Protein AF-A0A2E6H7B9-F1 (afdb_monomer)

Structure (mmCIF, N/CA/C/O backbone):
data_AF-A0A2E6H7B9-F1
#
_entry.id   AF-A0A2E6H7B9-F1
#
loop_
_atom_site.group_PDB
_atom_site.id
_atom_site.type_symbol
_atom_site.label_atom_id
_atom_site.label_alt_id
_atom_site.label_comp_id
_atom_site.label_asym_id
_atom_site.label_entity_id
_atom_site.label_seq_id
_atom_site.pdbx_PDB_ins_code
_atom_site.Cartn_x
_atom_site.Cartn_y
_atom_site.Cartn_z
_atom_site.occupancy
_atom_site.B_iso_or_equiv
_atom_site.auth_seq_id
_atom_site.auth_comp_id
_atom_site.auth_asym_id
_atom_site.auth_atom_id
_atom_site.pdbx_PDB_model_num
ATOM 1 N N . MET A 1 1 ? -44.214 24.358 26.509 1.00 55.16 1 MET A N 1
ATOM 2 C CA . MET A 1 1 ? -42.950 24.207 27.271 1.00 55.16 1 MET A CA 1
ATOM 3 C C . MET A 1 1 ? -42.345 22.806 27.119 1.00 55.16 1 MET A C 1
ATOM 5 O O . MET A 1 1 ? -41.174 22.723 26.785 1.00 55.16 1 MET A O 1
ATOM 9 N N . PHE A 1 2 ? -43.1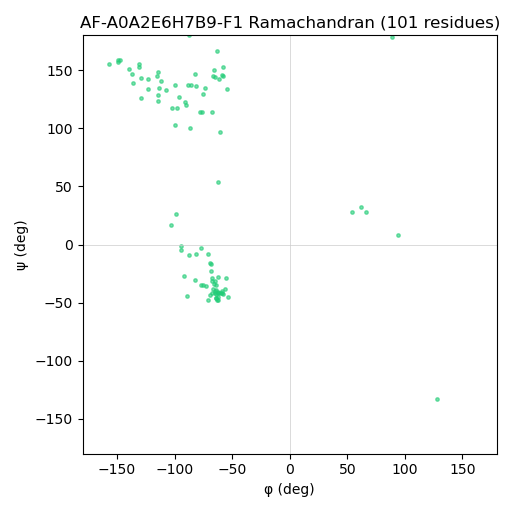33 21.724 27.227 1.00 54.97 2 PHE A N 1
ATOM 10 C CA . PHE A 1 2 ? -42.672 20.329 27.054 1.00 54.97 2 PHE A CA 1
ATOM 11 C C . PHE A 1 2 ? -41.926 20.020 25.735 1.00 54.97 2 PHE A C 1
ATOM 13 O O . PHE A 1 2 ? -40.852 19.432 25.792 1.00 54.97 2 PHE A O 1
ATOM 20 N N . LEU A 1 3 ? -42.413 20.481 24.569 1.00 60.50 3 LEU A N 1
ATOM 21 C CA . LEU A 1 3 ? -41.755 20.223 23.269 1.00 60.50 3 LEU A CA 1
ATOM 22 C C . LEU A 1 3 ? -40.335 20.819 23.139 1.00 60.50 3 LEU A C 1
ATOM 24 O O . LEU A 1 3 ? -39.508 20.313 22.380 1.00 60.50 3 LEU A O 1
ATOM 28 N N . LYS A 1 4 ? -40.045 21.910 23.861 1.00 63.41 4 LYS A N 1
ATOM 29 C CA . LYS A 1 4 ? -38.760 22.624 23.776 1.00 63.41 4 LYS A CA 1
ATOM 30 C C . LYS A 1 4 ? -37.662 21.874 24.539 1.00 63.41 4 LYS A C 1
ATOM 32 O O . LYS A 1 4 ? -36.528 21.809 24.078 1.00 63.41 4 LYS A O 1
ATOM 37 N N . ASN A 1 5 ? -38.026 21.235 25.652 1.00 67.12 5 ASN A N 1
ATOM 38 C CA . ASN A 1 5 ? -37.112 20.433 26.466 1.00 67.12 5 ASN A CA 1
ATOM 39 C C . ASN A 1 5 ? -36.749 19.109 25.776 1.00 67.12 5 ASN A C 1
ATOM 41 O O . ASN A 1 5 ? -35.597 18.688 25.839 1.00 67.12 5 ASN A O 1
ATOM 45 N N . THR A 1 6 ? -37.688 18.495 25.048 1.00 75.00 6 THR A N 1
ATOM 46 C CA . THR A 1 6 ? -37.404 17.318 24.208 1.00 75.00 6 THR A CA 1
ATOM 47 C C . THR A 1 6 ? -36.486 17.648 23.031 1.00 75.00 6 THR A C 1
ATOM 49 O O . THR A 1 6 ? -35.585 16.870 22.730 1.00 75.00 6 THR A O 1
ATOM 52 N N . ALA A 1 7 ? -36.647 18.819 22.402 1.00 83.38 7 ALA A N 1
ATOM 53 C CA . ALA A 1 7 ? -35.775 19.257 21.308 1.00 83.38 7 ALA A CA 1
ATOM 54 C C . ALA A 1 7 ? -34.337 19.540 21.782 1.00 83.38 7 ALA A C 1
ATOM 56 O O . ALA A 1 7 ? -33.380 19.120 21.136 1.00 83.38 7 ALA A O 1
ATOM 57 N N . ILE A 1 8 ? -34.174 20.190 22.941 1.00 87.19 8 ILE A N 1
ATOM 58 C CA . ILE A 1 8 ? -32.854 20.436 23.546 1.00 87.19 8 ILE A CA 1
ATOM 59 C C . ILE A 1 8 ? -32.176 19.114 23.929 1.00 87.19 8 ILE A C 1
ATOM 61 O O . ILE A 1 8 ? -30.993 18.932 23.645 1.00 87.19 8 ILE A O 1
ATOM 65 N N . GLY A 1 9 ? -32.926 18.170 24.510 1.00 88.94 9 GLY A N 1
ATOM 66 C CA . GLY A 1 9 ? -32.418 16.831 24.816 1.00 88.94 9 GLY A CA 1
ATOM 67 C C . GLY A 1 9 ? -31.936 16.085 23.570 1.00 88.94 9 GLY A C 1
ATOM 68 O O . GLY A 1 9 ? -30.861 15.488 23.588 1.00 88.94 9 GLY A O 1
ATOM 69 N N . PHE A 1 10 ? -32.674 16.184 22.461 1.00 89.69 10 PHE A N 1
ATOM 70 C CA . PHE A 1 10 ? -32.281 15.580 21.188 1.00 89.69 10 PHE A CA 1
ATOM 71 C C . PHE A 1 10 ? -31.002 16.209 20.613 1.00 89.69 10 PHE A C 1
ATOM 73 O O . PHE A 1 10 ? -30.116 15.489 20.156 1.00 89.69 10 PHE A O 1
ATOM 80 N N . ILE A 1 11 ? -30.861 17.537 20.677 1.00 90.00 11 ILE A N 1
ATOM 81 C CA . ILE A 1 11 ? -29.651 18.239 20.215 1.00 90.00 11 ILE A CA 1
ATOM 82 C C . ILE A 1 11 ? -28.435 17.843 21.061 1.00 90.00 11 ILE A C 1
ATOM 84 O O . ILE A 1 11 ? -27.391 17.509 20.503 1.00 90.00 11 ILE A O 1
ATOM 88 N N . LEU A 1 12 ? -28.572 17.823 22.390 1.00 91.38 12 LEU A N 1
ATOM 89 C CA . LEU A 1 12 ? -27.499 17.406 23.298 1.00 91.38 12 LEU A CA 1
ATOM 90 C C . LEU A 1 12 ? -27.078 15.954 23.056 1.00 91.38 12 LEU A C 1
ATOM 92 O O . LEU A 1 12 ? -25.884 15.671 23.021 1.00 91.38 12 LEU A O 1
ATOM 96 N N . PHE A 1 13 ? -28.034 15.050 22.833 1.00 90.81 13 PHE A N 1
ATOM 97 C CA . PHE A 1 13 ? -27.751 13.651 22.517 1.00 90.81 13 PHE A CA 1
ATOM 98 C C . PHE A 1 13 ? -26.964 13.498 21.207 1.00 90.81 13 PHE A C 1
ATOM 100 O O . PHE A 1 13 ? -25.941 12.817 21.179 1.00 90.81 13 PHE A O 1
ATOM 107 N N . ASN A 1 14 ? -27.386 14.178 20.136 1.00 88.44 14 ASN A N 1
ATOM 108 C CA . ASN A 1 14 ? -26.669 14.146 18.858 1.00 88.44 14 ASN A CA 1
ATOM 109 C C . ASN A 1 14 ? -25.266 14.766 18.971 1.00 88.44 14 ASN A C 1
ATOM 111 O O . ASN A 1 14 ? -24.310 14.220 18.423 1.00 88.44 14 ASN A O 1
ATOM 115 N N . PHE A 1 15 ? -25.118 15.861 19.724 1.00 89.44 15 PHE A N 1
ATOM 116 C CA . PHE A 1 15 ? -23.813 16.469 19.989 1.00 89.44 15 PHE A CA 1
ATOM 117 C C . PHE A 1 15 ? -22.884 15.512 20.749 1.00 89.44 15 PHE A C 1
ATOM 119 O O . PHE A 1 15 ? -21.714 15.376 20.394 1.00 89.44 15 PHE A O 1
ATOM 126 N N . LEU A 1 16 ? -23.413 14.788 21.741 1.00 88.06 16 LEU A N 1
ATOM 127 C CA . LEU A 1 16 ? -22.651 13.790 22.489 1.00 88.06 16 LEU A CA 1
ATOM 128 C C . LEU A 1 16 ? -22.166 12.646 21.586 1.00 88.06 16 LEU A C 1
ATOM 130 O O . LEU A 1 16 ? -21.022 12.218 21.711 1.00 88.06 16 LEU A O 1
ATOM 134 N N . MET A 1 17 ? -23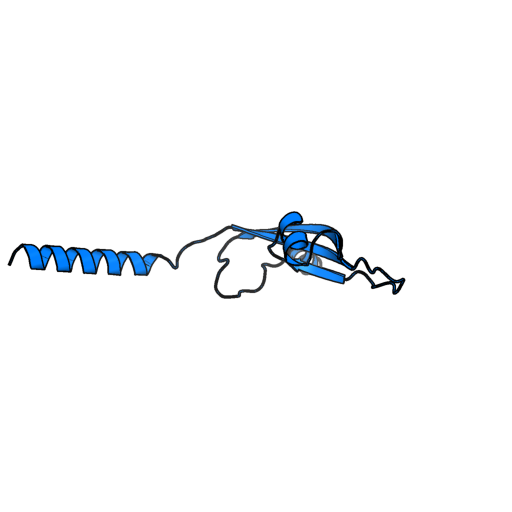.001 12.181 20.650 1.00 84.94 17 MET A N 1
ATOM 135 C CA . MET A 1 17 ? -22.650 11.099 19.719 1.00 84.94 17 MET A CA 1
ATOM 136 C C . MET A 1 17 ? -21.497 11.478 18.775 1.00 84.94 17 MET A C 1
ATOM 138 O O . MET A 1 17 ? -20.649 10.636 18.476 1.00 84.94 17 MET A O 1
ATOM 142 N N . ILE A 1 18 ? -21.401 12.745 18.358 1.00 85.81 18 ILE A N 1
ATOM 143 C CA . ILE A 1 18 ? -20.318 13.229 17.480 1.00 85.81 18 ILE A CA 1
ATOM 144 C C . ILE A 1 18 ? -18.944 13.139 18.166 1.00 85.81 18 ILE A C 1
ATOM 146 O O . ILE A 1 18 ? -17.938 12.863 17.508 1.00 85.81 18 ILE A O 1
ATOM 150 N N . LEU A 1 19 ? -18.884 13.292 19.492 1.00 81.06 19 LEU A N 1
ATOM 151 C CA . LEU A 1 19 ? -17.626 13.259 20.249 1.00 81.06 19 LEU A CA 1
ATOM 152 C C . LEU A 1 19 ? -16.962 11.867 20.280 1.00 81.06 19 LEU A C 1
ATOM 154 O O . LEU A 1 19 ? -15.767 11.769 20.566 1.00 81.06 19 LEU A O 1
ATOM 158 N N . PHE A 1 20 ? -17.686 10.791 19.947 1.00 73.94 20 PHE A N 1
ATOM 159 C CA . PHE A 1 20 ? -17.171 9.415 20.006 1.00 73.94 20 PHE A CA 1
ATOM 160 C C . PHE A 1 20 ? -16.596 8.876 18.683 1.00 73.94 20 PHE A C 1
ATOM 162 O O . PHE A 1 20 ? -16.008 7.794 18.671 1.00 73.94 20 PHE A O 1
ATOM 169 N N . ILE A 1 21 ? -16.680 9.622 17.576 1.00 75.25 21 ILE A N 1
ATOM 170 C CA . ILE A 1 21 ? -16.300 9.131 16.234 1.00 75.25 21 ILE A CA 1
ATOM 171 C C . ILE A 1 21 ? -14.775 8.889 16.100 1.00 75.25 21 ILE A C 1
ATOM 173 O O . ILE A 1 21 ? -14.327 8.073 15.297 1.00 75.25 21 ILE A O 1
ATOM 177 N N . GLY A 1 22 ? -13.944 9.536 16.925 1.00 69.44 22 GLY A N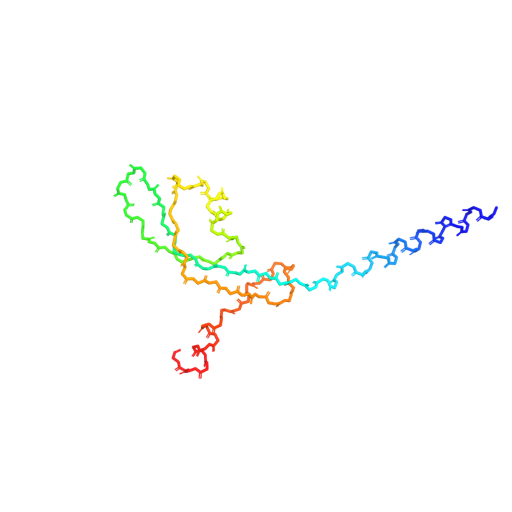 1
ATOM 178 C CA . GLY A 1 22 ? -12.478 9.515 16.790 1.00 69.44 22 GLY A CA 1
ATOM 179 C C . GLY A 1 22 ? -11.754 8.243 17.261 1.00 69.44 22 GLY A C 1
ATOM 180 O O . GLY A 1 22 ? -10.531 8.172 17.151 1.00 69.44 22 GLY A O 1
ATOM 181 N N . ARG A 1 23 ? -12.461 7.247 17.813 1.00 68.69 23 ARG A N 1
ATOM 182 C CA . ARG A 1 23 ? -11.859 6.048 18.442 1.00 68.69 23 ARG A CA 1
ATOM 183 C C . ARG A 1 23 ? -11.932 4.787 17.572 1.00 68.69 23 ARG A C 1
ATOM 185 O O . ARG A 1 23 ? -11.730 3.689 18.082 1.00 68.69 23 ARG A O 1
ATOM 192 N N . ALA A 1 24 ? -12.191 4.920 16.273 1.00 68.75 24 ALA A N 1
ATOM 193 C CA . ALA A 1 24 ? -12.168 3.778 15.367 1.00 68.75 24 ALA A CA 1
ATOM 194 C C . ALA A 1 24 ? -10.731 3.242 15.206 1.00 68.75 24 ALA A C 1
ATOM 196 O O . ALA A 1 24 ? -9.844 3.924 14.679 1.00 68.75 24 ALA A O 1
ATOM 197 N N . GLN A 1 25 ? -10.505 2.018 15.684 1.00 73.31 25 GLN A N 1
ATOM 198 C CA . GLN A 1 25 ? -9.335 1.219 15.330 1.00 73.31 25 GLN A CA 1
ATOM 199 C C . GLN A 1 25 ? -9.704 0.380 14.113 1.00 73.31 25 GLN A C 1
ATOM 201 O O . GLN A 1 25 ? -10.677 -0.369 14.149 1.00 73.31 25 GLN A O 1
ATOM 206 N N . ALA A 1 26 ? -8.946 0.531 13.036 1.00 78.50 26 ALA A N 1
ATOM 207 C CA . ALA A 1 26 ? -9.148 -0.202 11.802 1.00 78.50 26 ALA A CA 1
ATOM 208 C C . ALA A 1 26 ? -7.862 -0.945 11.454 1.00 78.50 26 ALA A C 1
ATOM 210 O O . ALA A 1 26 ? -6.759 -0.400 11.500 1.00 78.50 26 ALA A O 1
ATOM 211 N N . GLU A 1 27 ? -7.999 -2.209 11.092 1.00 86.25 27 GLU A N 1
ATOM 212 C CA . GLU A 1 27 ? -6.904 -2.914 10.448 1.00 86.25 27 GLU A CA 1
ATOM 213 C C . GLU A 1 27 ? -6.903 -2.543 8.966 1.00 86.25 27 GLU A C 1
ATOM 215 O O . GLU A 1 27 ? -7.953 -2.480 8.326 1.00 86.25 27 GLU A O 1
ATOM 220 N N . TYR A 1 28 ? -5.723 -2.277 8.415 1.00 88.06 28 TYR A N 1
ATOM 221 C CA . TYR A 1 28 ? -5.556 -2.064 6.983 1.00 88.06 28 TYR A CA 1
ATOM 222 C C . TYR A 1 28 ? -4.409 -2.901 6.455 1.00 88.06 28 TYR A C 1
ATOM 224 O O . TYR A 1 28 ? -3.475 -3.244 7.182 1.00 88.06 28 TYR A O 1
ATOM 232 N N . ARG A 1 29 ? -4.478 -3.246 5.173 1.00 91.56 29 ARG A N 1
ATOM 233 C CA . ARG A 1 29 ? -3.420 -3.991 4.503 1.00 91.56 29 ARG A CA 1
ATOM 234 C C . ARG A 1 29 ? -2.546 -3.034 3.710 1.00 91.56 29 ARG A C 1
ATOM 236 O O . ARG A 1 29 ? -3.042 -2.122 3.055 1.00 91.56 29 ARG A O 1
ATOM 243 N N . VAL A 1 30 ? -1.245 -3.259 3.793 1.00 93.69 30 VAL A N 1
ATOM 244 C CA . VAL A 1 30 ? -0.235 -2.5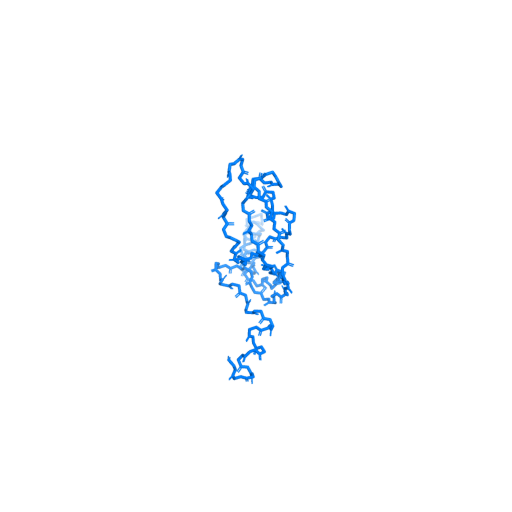74 2.995 1.00 93.69 30 VAL A CA 1
ATOM 245 C C . VAL A 1 30 ? 0.372 -3.579 2.035 1.00 93.69 30 VAL A C 1
ATOM 247 O O . VAL A 1 30 ? 0.606 -4.736 2.394 1.00 93.69 30 VAL A O 1
ATOM 250 N N . TYR A 1 31 ? 0.628 -3.122 0.822 1.00 95.50 31 TYR A N 1
ATOM 251 C CA . TYR A 1 31 ? 1.211 -3.878 -0.268 1.00 95.50 31 TYR A CA 1
ATOM 252 C C . TYR A 1 31 ? 2.469 -3.166 -0.741 1.00 95.50 31 TYR A C 1
ATOM 254 O O . TYR A 1 31 ? 2.512 -1.937 -0.798 1.00 95.50 31 TYR A O 1
ATOM 262 N N . GLN A 1 32 ? 3.489 -3.937 -1.096 1.00 96.75 32 GLN A N 1
ATOM 263 C CA . GLN A 1 32 ? 4.648 -3.423 -1.806 1.00 96.75 32 GLN A CA 1
ATOM 264 C C . GLN A 1 32 ? 4.711 -4.043 -3.195 1.00 96.75 32 GLN A C 1
ATOM 266 O O . GLN A 1 32 ? 4.693 -5.270 -3.333 1.00 96.75 32 GLN A O 1
ATOM 271 N N . TYR A 1 33 ? 4.833 -3.182 -4.196 1.00 96.69 33 TYR A N 1
ATOM 272 C CA . TYR A 1 33 ? 4.902 -3.555 -5.598 1.00 96.69 33 TYR A CA 1
ATOM 273 C C . TYR A 1 33 ? 6.262 -3.205 -6.192 1.00 96.69 33 TYR A C 1
ATOM 275 O O . TYR A 1 33 ? 6.870 -2.199 -5.820 1.00 96.69 33 TYR A O 1
ATOM 283 N N . SER A 1 34 ? 6.695 -4.012 -7.155 1.00 96.06 34 SER A N 1
ATOM 284 C CA . SER A 1 34 ? 7.606 -3.580 -8.212 1.00 96.06 34 SER A CA 1
ATOM 285 C C . SER A 1 34 ? 6.756 -3.076 -9.373 1.00 96.06 34 SER A C 1
ATOM 287 O O . SER A 1 34 ? 5.922 -3.821 -9.887 1.00 96.06 34 SER A O 1
ATOM 289 N N . VAL A 1 35 ? 6.914 -1.812 -9.759 1.00 94.00 35 VAL A N 1
ATOM 290 C CA . VAL A 1 35 ? 6.125 -1.182 -10.825 1.00 94.00 35 VAL A CA 1
ATOM 291 C C . VAL A 1 35 ? 6.987 -0.992 -12.058 1.00 94.00 35 VAL A C 1
ATOM 293 O O . VAL A 1 35 ? 8.098 -0.464 -11.977 1.00 94.00 35 VAL A O 1
ATOM 296 N N . LYS A 1 36 ? 6.443 -1.373 -13.215 1.00 91.25 36 LYS A N 1
ATOM 297 C CA . LYS A 1 36 ? 7.038 -1.129 -14.528 1.00 91.25 36 LYS A CA 1
ATOM 298 C C . LYS A 1 36 ? 6.003 -0.496 -15.453 1.00 91.25 36 LYS A C 1
ATOM 300 O O . LYS A 1 36 ? 4.926 -1.049 -15.658 1.00 91.25 36 LYS A O 1
ATOM 305 N N . TYR A 1 37 ? 6.335 0.641 -16.056 1.00 87.25 37 TYR A N 1
ATOM 306 C CA . TYR A 1 37 ? 5.475 1.245 -17.071 1.00 87.25 37 TYR A CA 1
ATOM 307 C C . TYR A 1 37 ? 5.551 0.455 -18.377 1.00 87.25 37 TYR A C 1
ATOM 309 O O . TYR A 1 37 ? 6.633 0.096 -18.847 1.00 87.25 37 TYR A O 1
ATOM 317 N N . LYS A 1 38 ? 4.390 0.192 -18.974 1.00 82.25 38 LYS A N 1
ATOM 318 C CA . LYS A 1 38 ? 4.284 -0.370 -20.318 1.00 82.25 38 LYS A CA 1
ATOM 319 C C . LYS A 1 38 ? 4.331 0.805 -21.287 1.00 82.25 38 LYS A C 1
ATOM 321 O O . LYS A 1 38 ? 3.351 1.526 -21.444 1.00 82.25 38 LYS A O 1
ATOM 326 N N . LYS A 1 39 ? 5.491 1.062 -21.891 1.00 71.44 39 LYS A N 1
ATOM 327 C CA . LYS A 1 39 ? 5.590 2.060 -22.961 1.00 71.44 39 LYS A CA 1
ATOM 328 C C . LYS A 1 39 ? 5.162 1.459 -24.299 1.00 71.44 39 LYS A C 1
ATOM 330 O O . LYS A 1 39 ? 5.452 0.303 -24.577 1.00 71.44 39 LYS A O 1
ATOM 335 N N . LEU A 1 40 ? 4.560 2.302 -25.141 1.00 61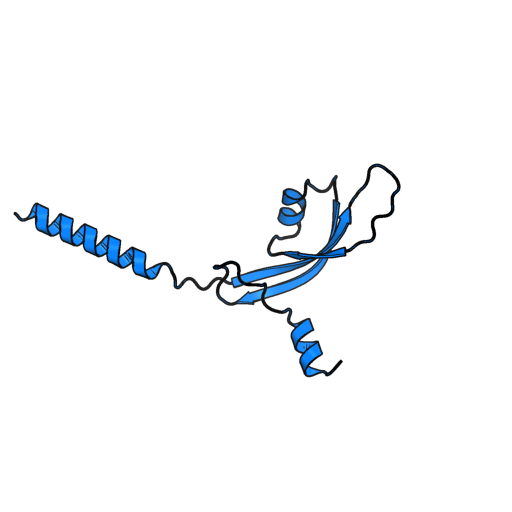.06 40 LEU A N 1
ATOM 336 C CA . LEU A 1 40 ? 4.387 2.059 -26.579 1.00 61.06 40 LEU A CA 1
ATOM 337 C C . LEU A 1 40 ? 5.718 2.108 -27.363 1.00 61.06 40 LEU A C 1
ATOM 339 O O . LEU A 1 40 ? 5.761 1.633 -28.490 1.00 61.06 40 LEU A O 1
ATOM 343 N N . TYR A 1 41 ? 6.794 2.660 -26.779 1.00 58.03 41 TYR A N 1
ATOM 344 C CA . TYR A 1 41 ? 8.111 2.815 -27.414 1.00 58.03 41 TYR A CA 1
ATOM 345 C C . TYR A 1 41 ? 9.252 2.418 -26.460 1.00 58.03 41 TYR A C 1
ATOM 347 O O . TYR A 1 41 ? 9.207 2.748 -25.272 1.00 58.03 41 TYR A O 1
ATOM 355 N N . GLU A 1 42 ? 10.260 1.718 -26.995 1.00 57.84 42 GLU A N 1
ATOM 356 C CA . GLU A 1 42 ? 11.362 0.977 -26.341 1.00 57.84 42 GLU A CA 1
ATOM 357 C C . GLU A 1 42 ? 12.341 1.811 -25.486 1.00 57.84 42 GLU A C 1
ATOM 359 O O . GLU A 1 42 ? 13.557 1.756 -25.644 1.00 57.84 42 GLU A O 1
ATOM 364 N N . VAL A 1 43 ? 11.850 2.589 -24.530 1.00 62.62 43 VAL A N 1
ATOM 365 C CA . VAL A 1 43 ? 12.708 3.138 -23.476 1.00 62.62 43 VAL A CA 1
ATOM 366 C C . VAL A 1 43 ? 12.510 2.265 -22.251 1.00 62.62 43 VAL A C 1
ATOM 368 O O . VAL A 1 43 ? 11.483 2.382 -21.581 1.00 62.62 43 VAL A O 1
ATOM 371 N N . ASP A 1 44 ? 13.474 1.387 -21.978 1.00 64.06 44 ASP A N 1
ATOM 372 C CA . ASP A 1 44 ? 13.443 0.474 -20.836 1.00 64.06 44 ASP A CA 1
ATOM 373 C C . ASP A 1 44 ? 13.391 1.271 -19.525 1.00 64.06 44 ASP A C 1
ATOM 375 O O . ASP A 1 44 ? 14.387 1.789 -19.015 1.00 64.06 44 ASP A O 1
ATOM 379 N N . THR A 1 45 ? 12.183 1.450 -18.994 1.00 73.00 45 THR A N 1
ATOM 380 C CA . THR A 1 45 ? 11.998 2.046 -17.677 1.00 73.00 45 THR A CA 1
ATOM 381 C C . THR A 1 45 ? 12.314 0.984 -16.644 1.00 73.00 45 THR A C 1
ATOM 383 O O . THR A 1 45 ? 11.592 -0.013 -16.531 1.00 73.00 45 THR A O 1
ATOM 386 N N . LYS A 1 46 ? 13.388 1.217 -15.886 1.00 85.62 46 LYS A N 1
ATOM 387 C CA . LYS A 1 46 ? 13.771 0.365 -14.762 1.00 85.62 46 LYS A CA 1
ATOM 388 C C . LYS A 1 46 ? 12.592 0.229 -13.790 1.00 85.62 46 LYS A C 1
ATOM 390 O O . LYS A 1 46 ? 11.974 1.248 -13.464 1.00 85.62 46 LYS A O 1
ATOM 395 N N . PRO A 1 47 ? 12.283 -0.993 -13.324 1.00 89.50 47 PRO A N 1
ATOM 396 C CA . PRO A 1 47 ? 11.284 -1.182 -12.288 1.00 89.50 47 PRO A CA 1
ATOM 397 C C . PRO A 1 47 ? 11.667 -0.420 -11.019 1.00 89.50 47 PRO A C 1
ATOM 399 O O . PRO A 1 47 ? 12.850 -0.320 -10.682 1.00 89.50 47 PRO A O 1
ATOM 402 N N . TYR A 1 48 ? 10.672 0.095 -10.304 1.00 92.31 48 TYR A N 1
ATOM 403 C CA . TYR A 1 48 ? 10.872 0.755 -9.015 1.00 92.31 48 TYR A CA 1
ATOM 404 C C . TYR A 1 48 ? 9.909 0.211 -7.966 1.00 92.31 48 TYR A C 1
ATOM 406 O O . TYR A 1 48 ? 8.841 -0.313 -8.280 1.00 92.31 48 TYR A O 1
ATOM 414 N N . LEU A 1 49 ? 10.310 0.334 -6.702 1.00 94.94 49 LEU A N 1
ATOM 415 C CA . LEU A 1 49 ? 9.519 -0.134 -5.575 1.00 94.94 49 LEU A CA 1
ATOM 416 C C . LEU A 1 49 ? 8.554 0.945 -5.103 1.00 94.94 49 LEU A C 1
ATOM 418 O O . LEU A 1 49 ? 8.933 2.104 -4.939 1.00 94.94 49 LEU A O 1
ATOM 422 N N . VAL A 1 50 ? 7.323 0.542 -4.816 1.00 94.81 50 VAL A N 1
ATOM 423 C CA . VAL A 1 50 ? 6.312 1.409 -4.211 1.00 94.81 50 VAL A CA 1
ATOM 424 C C . VAL A 1 50 ? 5.558 0.654 -3.129 1.00 94.81 50 VAL A C 1
ATOM 426 O O . VAL A 1 50 ? 5.328 -0.549 -3.239 1.00 94.81 50 VAL A O 1
ATOM 429 N N . THR A 1 51 ? 5.150 1.374 -2.092 1.00 94.44 51 THR A N 1
ATOM 430 C CA . THR A 1 51 ? 4.296 0.859 -1.023 1.00 94.44 51 THR A CA 1
ATOM 431 C C . THR A 1 51 ? 2.950 1.575 -1.091 1.00 94.44 51 THR A C 1
ATOM 433 O O . THR A 1 51 ? 2.912 2.791 -1.263 1.00 94.44 51 THR A O 1
ATOM 436 N N . SER A 1 52 ? 1.847 0.836 -0.992 1.00 93.19 52 SER A N 1
ATOM 437 C CA . SER A 1 52 ? 0.491 1.380 -1.093 1.00 93.19 52 SER A CA 1
ATOM 438 C C . SER A 1 52 ? -0.502 0.585 -0.246 1.00 93.19 52 SER A C 1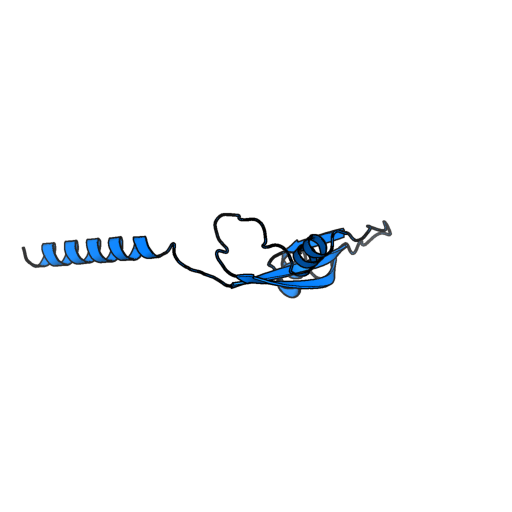
ATOM 440 O O . SER A 1 52 ? -0.282 -0.586 0.056 1.00 93.19 52 SER A O 1
ATOM 442 N N . THR A 1 53 ? -1.621 1.207 0.122 1.00 93.06 53 THR A N 1
ATOM 443 C CA . THR A 1 53 ? -2.778 0.534 0.737 1.00 93.06 53 THR A CA 1
ATOM 444 C C . THR A 1 53 ? -3.770 -0.011 -0.289 1.00 93.06 53 THR A C 1
ATOM 446 O O . THR A 1 53 ? -4.684 -0.745 0.081 1.00 93.06 53 THR A O 1
ATOM 449 N N . LEU A 1 54 ? -3.601 0.329 -1.571 1.00 95.19 54 LEU A N 1
ATOM 450 C CA . LEU A 1 54 ? -4.432 -0.192 -2.650 1.00 95.19 54 LEU A CA 1
ATOM 451 C C . LEU A 1 54 ? -4.030 -1.636 -2.957 1.00 95.19 54 LEU A C 1
ATOM 453 O O . LEU A 1 54 ? -2.846 -1.927 -3.164 1.00 95.19 54 LEU A O 1
ATOM 457 N N . ASP A 1 55 ? -5.018 -2.529 -3.002 1.00 95.81 55 ASP A N 1
ATOM 458 C CA . ASP A 1 55 ? -4.826 -3.896 -3.484 1.00 95.81 55 ASP A CA 1
ATOM 459 C C . ASP A 1 55 ? -4.419 -3.898 -4.973 1.00 95.81 55 ASP A C 1
ATOM 461 O O . ASP A 1 55 ? -4.546 -2.866 -5.640 1.00 95.81 55 ASP A O 1
ATOM 465 N N . PRO A 1 56 ? -3.928 -5.024 -5.520 1.00 95.75 56 PRO A N 1
ATOM 466 C CA . PRO A 1 56 ? -3.367 -5.044 -6.868 1.00 95.75 56 PRO A CA 1
ATOM 467 C C . PRO A 1 56 ? -4.339 -4.548 -7.945 1.00 95.75 56 PRO A C 1
ATOM 469 O O . PRO A 1 56 ? -3.931 -3.828 -8.857 1.00 95.75 56 PRO A O 1
ATOM 472 N N . VAL A 1 57 ? -5.626 -4.888 -7.831 1.00 96.00 57 VAL A N 1
ATOM 473 C CA . VAL A 1 57 ? -6.646 -4.497 -8.811 1.00 96.00 57 VAL A CA 1
ATOM 474 C C . VAL A 1 57 ? -6.909 -2.999 -8.710 1.00 96.00 57 VAL A C 1
ATOM 476 O O . VAL A 1 57 ? -6.861 -2.293 -9.720 1.00 96.00 57 VAL A O 1
ATOM 479 N N . SER A 1 58 ? -7.107 -2.496 -7.491 1.00 96.50 58 SER A N 1
ATOM 480 C CA . SER A 1 58 ? -7.340 -1.070 -7.243 1.00 96.50 58 SER A CA 1
ATOM 481 C C . SER A 1 58 ? -6.135 -0.204 -7.610 1.00 96.50 58 SER A C 1
ATOM 483 O O . SER A 1 58 ? -6.299 0.871 -8.184 1.00 96.50 58 SER A O 1
ATOM 485 N N . TYR A 1 59 ? -4.915 -0.666 -7.319 1.00 96.12 59 TYR A N 1
ATOM 486 C CA . TYR A 1 59 ? -3.686 0.054 -7.647 1.00 96.12 59 TYR A CA 1
ATOM 487 C C . TYR A 1 59 ? -3.548 0.218 -9.161 1.00 96.12 59 TYR A C 1
ATOM 489 O O . TYR A 1 59 ? -3.277 1.320 -9.637 1.00 96.12 59 TYR A O 1
ATOM 497 N N . VAL A 1 60 ? -3.796 -0.853 -9.921 1.00 95.38 60 VAL A N 1
ATOM 498 C CA . VAL A 1 60 ? -3.783 -0.812 -11.387 1.00 95.38 60 VAL A CA 1
ATOM 499 C C . VAL A 1 60 ? -4.869 0.104 -11.931 1.00 95.38 60 VAL A C 1
ATOM 501 O O . VAL A 1 60 ? -4.568 0.956 -12.764 1.00 95.38 60 VAL A O 1
ATOM 504 N N . ALA A 1 61 ? -6.103 -0.015 -11.442 1.00 95.31 61 ALA A N 1
ATOM 505 C CA . ALA A 1 61 ? -7.209 0.831 -11.884 1.00 95.31 61 ALA A CA 1
ATOM 506 C C . ALA A 1 61 ? -6.934 2.327 -11.642 1.00 95.31 61 ALA A C 1
ATOM 508 O O . ALA A 1 61 ? -7.176 3.147 -12.525 1.00 95.31 61 ALA A O 1
ATOM 509 N N . TYR A 1 62 ? -6.368 2.678 -10.483 1.00 95.38 62 TYR A N 1
ATOM 510 C CA . TYR A 1 62 ? -6.052 4.063 -10.125 1.00 95.38 62 TYR A CA 1
ATOM 511 C C . TYR A 1 62 ? -4.959 4.686 -11.013 1.00 95.38 62 TYR A C 1
ATOM 513 O O . TYR A 1 62 ? -5.013 5.875 -11.313 1.00 95.38 62 TYR A O 1
ATOM 521 N N . HIS A 1 63 ? -3.981 3.897 -11.468 1.00 92.88 63 HIS A N 1
ATOM 522 C CA . HIS A 1 63 ? -2.822 4.383 -12.235 1.00 92.88 63 HIS A CA 1
ATOM 523 C C . HIS A 1 63 ? -2.957 4.187 -13.762 1.00 92.88 63 HIS A C 1
ATOM 525 O O . HIS A 1 63 ? -1.963 4.100 -14.487 1.00 92.88 63 HIS A O 1
ATOM 531 N N . GLY A 1 64 ? -4.187 4.135 -14.278 1.00 90.00 64 GLY A N 1
ATOM 532 C CA . GLY A 1 64 ? -4.451 4.099 -15.725 1.00 90.00 64 GLY A CA 1
ATOM 533 C C . GLY A 1 64 ? -4.623 2.701 -16.328 1.00 90.00 64 GLY A C 1
ATOM 534 O O . GLY A 1 64 ? -4.752 2.570 -17.543 1.00 90.00 64 GLY A O 1
ATOM 535 N N . GLY A 1 65 ? -4.692 1.660 -15.501 1.00 92.19 65 GLY A N 1
ATOM 536 C CA . GLY A 1 65 ? -5.068 0.315 -15.922 1.00 92.19 65 GLY A CA 1
ATOM 537 C C . GLY A 1 65 ? -3.902 -0.560 -16.387 1.00 92.19 65 GLY A C 1
ATOM 538 O O . GLY A 1 65 ? -2.739 -0.169 -16.442 1.00 92.19 65 GLY A O 1
ATOM 539 N N . SER A 1 66 ? -4.220 -1.806 -16.742 1.00 90.69 66 SER A N 1
ATOM 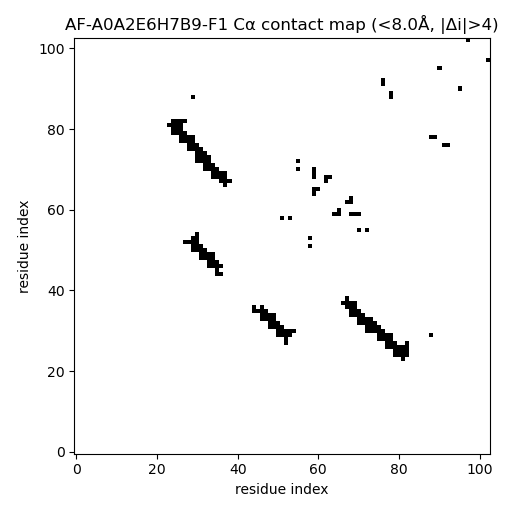540 C CA . SER A 1 66 ? -3.218 -2.815 -17.116 1.00 90.69 66 SER A CA 1
ATOM 541 C C . SER A 1 66 ? -2.550 -2.553 -18.470 1.00 90.69 66 SER A C 1
ATOM 543 O O . SER A 1 66 ? -1.595 -3.249 -18.824 1.00 90.69 66 SER A O 1
ATOM 545 N N . GLN A 1 67 ? -3.042 -1.577 -19.238 1.00 89.44 67 GLN A N 1
ATOM 546 C CA . GLN A 1 67 ? -2.454 -1.160 -20.510 1.00 89.44 67 GLN A CA 1
ATOM 547 C C . GLN A 1 67 ? -1.278 -0.195 -20.314 1.00 89.44 67 GLN A C 1
ATOM 549 O O . GLN A 1 67 ? -0.343 -0.228 -21.107 1.00 89.44 67 GLN A O 1
ATOM 554 N N . THR A 1 68 ? -1.286 0.621 -19.253 1.00 87.69 68 THR A N 1
ATOM 555 C CA . THR A 1 68 ? -0.256 1.644 -18.997 1.00 87.69 68 THR A CA 1
ATOM 556 C C . THR A 1 68 ? 0.889 1.128 -18.134 1.00 87.69 68 THR A C 1
ATOM 558 O O . THR A 1 68 ? 2.018 1.612 -18.231 1.00 87.69 68 THR A O 1
ATOM 561 N N . MET A 1 69 ? 0.629 0.129 -17.289 1.00 88.25 69 MET A N 1
ATOM 562 C CA . MET A 1 69 ? 1.629 -0.401 -16.370 1.00 88.25 69 MET A CA 1
ATOM 563 C C . MET A 1 69 ? 1.443 -1.887 -16.060 1.00 88.25 69 MET A C 1
ATOM 565 O O . MET A 1 69 ? 0.375 -2.476 -16.237 1.00 88.25 69 MET A O 1
ATOM 569 N N . ALA A 1 70 ? 2.530 -2.495 -15.606 1.00 90.81 70 ALA A N 1
ATOM 570 C CA . ALA A 1 70 ? 2.583 -3.803 -14.980 1.00 90.81 70 ALA A CA 1
ATOM 571 C C . ALA A 1 70 ? 3.044 -3.638 -13.529 1.00 90.81 70 ALA A C 1
ATOM 573 O O . ALA A 1 70 ? 3.887 -2.786 -13.231 1.00 90.81 70 ALA A O 1
ATOM 574 N N . ILE A 1 71 ? 2.504 -4.473 -12.646 1.00 94.69 71 ILE A N 1
ATOM 575 C CA . ILE A 1 71 ? 2.939 -4.562 -11.256 1.00 94.69 71 ILE A CA 1
ATOM 576 C C . ILE A 1 71 ? 3.226 -6.010 -10.894 1.00 94.69 71 ILE A C 1
ATOM 578 O O . ILE A 1 71 ? 2.480 -6.901 -11.296 1.00 94.69 71 ILE A O 1
ATOM 582 N N . ASP A 1 72 ? 4.246 -6.206 -10.070 1.00 95.56 72 ASP A N 1
ATOM 583 C CA . ASP A 1 72 ? 4.501 -7.463 -9.376 1.00 95.56 72 ASP A CA 1
ATOM 584 C C . ASP A 1 72 ? 4.342 -7.231 -7.872 1.00 95.56 72 ASP A C 1
ATOM 586 O O . ASP A 1 72 ? 4.992 -6.354 -7.294 1.00 95.56 72 ASP A O 1
ATOM 590 N N . LEU A 1 73 ? 3.461 -7.997 -7.224 1.00 96.38 73 LEU A N 1
ATOM 591 C CA . LEU A 1 73 ? 3.286 -7.949 -5.773 1.00 96.38 73 LEU A CA 1
ATOM 592 C C . LEU A 1 73 ? 4.445 -8.680 -5.094 1.00 96.38 73 LEU A C 1
ATOM 594 O O . LEU A 1 73 ? 4.564 -9.897 -5.197 1.00 96.38 73 LEU A O 1
ATOM 598 N N . LEU A 1 74 ? 5.266 -7.937 -4.355 1.00 95.31 74 LEU A N 1
ATOM 599 C CA . LEU A 1 74 ? 6.433 -8.492 -3.667 1.00 95.31 74 LEU A CA 1
ATOM 600 C C . LEU A 1 74 ? 6.088 -8.972 -2.261 1.00 95.31 74 LEU A C 1
ATOM 602 O O . LEU A 1 74 ? 6.529 -10.032 -1.823 1.00 95.31 74 LEU A O 1
ATOM 606 N N . ARG A 1 75 ? 5.318 -8.167 -1.522 1.00 94.38 75 ARG A N 1
ATOM 607 C CA . ARG A 1 75 ? 4.932 -8.461 -0.137 1.00 94.38 75 ARG A CA 1
ATOM 608 C C . ARG A 1 75 ? 3.659 -7.728 0.258 1.00 94.38 75 ARG A C 1
ATOM 610 O O . ARG A 1 75 ? 3.355 -6.662 -0.271 1.00 94.38 75 ARG A O 1
ATOM 617 N N . SER A 1 76 ? 2.948 -8.275 1.242 1.00 95.69 76 SER A N 1
ATOM 618 C CA . SER A 1 76 ? 1.860 -7.576 1.928 1.00 95.69 76 SER A CA 1
ATOM 619 C C . SER A 1 76 ? 1.877 -7.858 3.426 1.00 95.69 76 SER A C 1
ATOM 621 O O . SER A 1 76 ? 2.336 -8.917 3.860 1.00 95.69 76 SER A O 1
ATOM 623 N N . TRP A 1 77 ? 1.390 -6.912 4.222 1.00 94.19 77 TRP A N 1
ATOM 624 C CA . TRP A 1 77 ? 1.255 -7.073 5.667 1.00 94.19 77 TRP A CA 1
ATOM 625 C C . TRP A 1 77 ? 0.050 -6.301 6.196 1.00 94.19 77 TRP A C 1
ATOM 627 O O . TRP A 1 77 ? -0.458 -5.385 5.550 1.00 94.19 77 TRP A O 1
ATOM 637 N N . VAL A 1 78 ? -0.431 -6.706 7.371 1.00 91.12 78 VAL A N 1
ATOM 638 C CA . VAL A 1 78 ? -1.544 -6.045 8.056 1.00 91.12 78 VAL A CA 1
ATOM 639 C C . VAL A 1 78 ? -0.983 -5.062 9.072 1.00 91.12 78 VAL A C 1
ATOM 641 O O . VAL A 1 78 ? -0.179 -5.421 9.933 1.00 91.12 78 VAL A O 1
ATOM 644 N N . CYS A 1 79 ? -1.436 -3.822 8.973 1.00 87.56 79 CYS A N 1
ATOM 645 C CA . CYS A 1 79 ? -1.200 -2.774 9.940 1.00 87.56 79 CYS A CA 1
ATOM 646 C C . CYS A 1 79 ? -2.408 -2.665 10.866 1.00 87.56 79 CYS A C 1
ATOM 648 O O . CYS A 1 79 ? -3.516 -2.346 10.434 1.00 87.56 79 CYS A O 1
ATOM 650 N N . LYS A 1 80 ? -2.180 -2.916 12.156 1.00 85.00 80 LYS A N 1
ATOM 651 C CA . LYS A 1 80 ? -3.180 -2.716 13.206 1.00 85.00 80 LYS A CA 1
ATOM 652 C C . LYS A 1 80 ? -3.138 -1.268 13.685 1.00 85.00 80 LYS A C 1
ATOM 654 O O . LYS A 1 80 ? -2.049 -0.738 13.906 1.00 85.00 80 LYS A O 1
ATOM 659 N N . GLY A 1 81 ? -4.295 -0.645 13.894 1.00 76.19 81 GLY A N 1
ATOM 660 C CA . GLY A 1 81 ? -4.383 0.641 14.587 1.00 76.19 81 GLY A CA 1
ATOM 661 C C . GLY A 1 81 ? -5.156 1.710 13.822 1.00 76.19 81 GLY A C 1
ATOM 662 O O . GLY A 1 81 ? -6.287 1.494 13.417 1.00 76.19 81 GLY A O 1
ATOM 663 N N . HIS A 1 82 ? -4.601 2.917 13.722 1.00 64.75 82 HIS A N 1
ATOM 664 C CA . HIS A 1 82 ? -5.316 4.072 13.176 1.00 64.75 82 HIS A CA 1
ATOM 665 C C . HIS A 1 82 ? -4.874 4.355 11.735 1.00 64.75 82 HIS A C 1
ATOM 667 O O . HIS A 1 82 ? -3.712 4.683 11.504 1.00 64.75 82 HIS A O 1
ATOM 673 N N . THR A 1 83 ? -5.810 4.245 10.789 1.00 65.38 83 THR A N 1
ATOM 674 C CA . THR A 1 83 ? -5.645 4.535 9.350 1.00 65.38 83 THR A CA 1
ATOM 675 C C . THR A 1 83 ? -5.757 6.020 8.998 1.00 65.38 83 THR A C 1
ATOM 677 O O . THR A 1 83 ? -5.525 6.398 7.853 1.00 65.38 83 THR A O 1
ATOM 680 N N . GLY A 1 84 ? -6.148 6.866 9.955 1.00 64.25 84 GLY A N 1
ATOM 681 C CA . GLY A 1 84 ? -6.361 8.295 9.742 1.00 64.25 84 GLY A CA 1
ATOM 682 C C . GLY A 1 84 ? -5.105 9.155 9.914 1.00 64.25 84 GLY A C 1
ATOM 683 O O . GLY A 1 84 ? -4.026 8.677 10.267 1.00 64.25 84 GLY A O 1
ATOM 684 N N . GLN A 1 85 ? -5.285 10.465 9.719 1.00 66.31 85 GLN A N 1
ATOM 685 C CA . GLN A 1 85 ? -4.303 11.522 10.018 1.00 66.31 85 GLN A CA 1
ATOM 686 C C . GLN A 1 85 ? -3.019 11.505 9.173 1.00 66.31 85 GLN A C 1
ATOM 688 O O . GLN A 1 85 ? -1.982 11.958 9.649 1.00 66.31 85 GLN A O 1
ATOM 693 N N . LEU A 1 86 ? -3.071 11.001 7.932 1.00 71.69 86 LEU A N 1
ATOM 694 C CA . LEU A 1 86 ? -1.920 11.009 7.010 1.00 71.69 86 LEU A CA 1
ATOM 695 C C . LEU A 1 86 ? -0.660 10.357 7.614 1.00 71.69 86 LEU A C 1
ATOM 697 O O . LEU A 1 86 ? 0.467 10.723 7.282 1.00 71.69 86 LEU A O 1
ATOM 701 N N . LYS A 1 87 ? -0.844 9.401 8.534 1.00 77.06 87 LYS A N 1
ATOM 702 C CA . LYS A 1 87 ? 0.271 8.689 9.158 1.00 77.06 87 LYS A CA 1
ATOM 703 C C . LYS A 1 87 ? 0.995 7.837 8.122 1.00 77.06 87 LYS A C 1
ATOM 705 O O . LYS A 1 87 ? 0.374 7.259 7.231 1.00 77.06 87 LYS A O 1
ATOM 710 N N . ALA A 1 88 ? 2.311 7.729 8.285 1.00 83.31 88 ALA A N 1
ATOM 711 C CA . ALA A 1 88 ? 3.117 6.804 7.503 1.00 83.31 88 ALA A CA 1
ATOM 712 C C . ALA A 1 88 ? 2.625 5.356 7.683 1.00 83.31 88 ALA A C 1
ATOM 714 O O . ALA A 1 88 ? 2.060 4.994 8.721 1.00 83.31 88 ALA A O 1
ATOM 715 N N . HIS A 1 89 ? 2.864 4.522 6.669 1.00 86.75 89 HIS A N 1
ATOM 716 C CA . HIS A 1 89 ? 2.564 3.095 6.743 1.00 86.75 89 HIS A CA 1
ATOM 717 C C . HIS A 1 89 ? 3.297 2.444 7.918 1.00 86.75 89 HIS A C 1
ATOM 719 O O . HIS A 1 89 ? 4.431 2.809 8.235 1.00 86.75 89 HIS A O 1
ATOM 725 N N . CYS A 1 90 ? 2.666 1.457 8.558 1.00 87.38 90 CYS A N 1
ATOM 726 C CA . CYS A 1 90 ? 3.367 0.700 9.587 1.00 87.38 90 CYS A CA 1
ATOM 727 C C . CYS A 1 90 ? 4.541 -0.085 8.964 1.00 87.38 90 CYS A C 1
ATOM 729 O O . CYS A 1 90 ? 4.402 -0.581 7.840 1.00 87.38 90 CYS A O 1
ATOM 731 N N . PRO A 1 91 ? 5.674 -0.229 9.675 1.00 88.06 91 PRO A N 1
ATOM 732 C CA . PRO A 1 91 ? 6.837 -0.945 9.162 1.00 88.06 91 PRO A CA 1
ATOM 733 C C . PRO A 1 91 ? 6.500 -2.404 8.872 1.00 88.06 91 PRO A C 1
ATOM 735 O O . PRO A 1 91 ? 5.754 -3.050 9.624 1.00 88.06 91 PRO A O 1
ATOM 738 N N . SER A 1 92 ? 7.074 -2.927 7.792 1.00 89.69 92 SER A N 1
ATOM 739 C CA . SER A 1 92 ? 6.870 -4.322 7.423 1.00 89.69 92 SER A CA 1
ATOM 740 C C . SER A 1 92 ? 7.489 -5.253 8.480 1.00 89.69 92 SER A C 1
ATOM 742 O O . SER A 1 92 ? 8.502 -4.912 9.099 1.00 89.69 92 SER A O 1
ATOM 744 N N . PRO A 1 93 ? 6.943 -6.465 8.687 1.00 86.00 93 PRO A N 1
ATOM 745 C CA . PRO A 1 93 ? 7.551 -7.447 9.590 1.00 86.00 93 PRO A CA 1
ATOM 746 C C . PRO A 1 93 ? 9.014 -7.771 9.243 1.00 86.00 93 PRO A C 1
ATOM 748 O O . PRO A 1 93 ? 9.806 -8.084 10.127 1.00 86.00 93 PRO A O 1
ATOM 751 N N . TYR A 1 94 ? 9.381 -7.659 7.964 1.00 80.12 94 TYR A N 1
ATOM 752 C CA . TYR A 1 94 ? 10.729 -7.927 7.467 1.00 80.12 94 TYR A CA 1
ATOM 753 C C . TYR A 1 94 ? 11.729 -6.817 7.803 1.00 80.12 94 TYR A C 1
ATOM 755 O O . TYR A 1 94 ? 12.883 -7.117 8.094 1.00 80.12 94 TYR A O 1
ATOM 763 N N . GLU A 1 95 ? 11.300 -5.553 7.808 1.00 79.69 95 GLU A N 1
ATOM 764 C CA . GLU A 1 95 ? 12.138 -4.437 8.273 1.00 79.69 95 GLU A CA 1
ATOM 765 C C . GLU A 1 95 ? 12.452 -4.588 9.761 1.00 79.69 95 GLU A C 1
ATOM 767 O O . GLU A 1 95 ? 13.618 -4.557 10.146 1.00 79.69 95 GLU A O 1
ATOM 772 N N . LYS A 1 96 ? 11.438 -4.908 10.574 1.00 74.12 96 LYS A N 1
ATOM 773 C CA . LYS A 1 96 ? 11.635 -5.198 12.003 1.00 74.12 96 LYS A CA 1
ATOM 774 C C . LYS A 1 96 ? 12.585 -6.374 12.231 1.00 74.12 96 LYS A C 1
ATOM 776 O O . LYS A 1 96 ? 13.414 -6.343 13.131 1.00 74.12 96 LYS A O 1
ATOM 781 N N . ALA A 1 97 ? 12.478 -7.424 11.415 1.00 72.25 97 ALA A N 1
ATOM 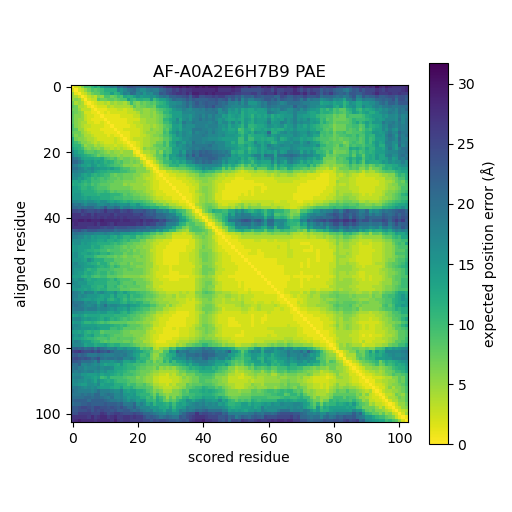782 C CA . ALA A 1 97 ? 13.365 -8.580 11.519 1.00 72.25 97 ALA A CA 1
ATOM 783 C C . ALA A 1 97 ? 14.821 -8.247 11.149 1.00 72.25 97 ALA A C 1
ATOM 785 O O . ALA A 1 97 ? 15.734 -8.862 11.699 1.00 72.25 97 ALA A O 1
ATOM 786 N N . LYS A 1 98 ? 15.047 -7.292 10.238 1.00 70.44 98 LYS A N 1
ATOM 787 C CA . LYS A 1 98 ? 16.390 -6.828 9.872 1.00 70.44 98 LYS A CA 1
ATOM 788 C C . LYS A 1 98 ? 17.041 -6.046 11.016 1.00 70.44 98 LYS A C 1
ATOM 790 O O . LYS A 1 98 ? 18.184 -6.335 11.354 1.00 70.44 98 LYS A O 1
ATOM 795 N N . GLU A 1 99 ? 16.287 -5.162 11.671 1.00 64.00 99 GLU A N 1
ATOM 796 C CA . GLU A 1 99 ? 16.743 -4.416 12.857 1.00 64.00 99 GLU A CA 1
ATOM 797 C C . GLU A 1 99 ? 17.171 -5.349 13.999 1.00 64.00 99 GLU A C 1
ATOM 799 O O . GLU A 1 99 ? 18.221 -5.152 14.603 1.00 64.00 99 GLU A O 1
ATOM 804 N N . VAL A 1 100 ? 16.407 -6.419 14.252 1.00 67.06 100 VAL A N 1
ATOM 805 C CA . VAL A 1 100 ? 16.741 -7.413 15.290 1.00 67.06 100 VAL A CA 1
ATOM 806 C C . VAL A 1 100 ? 17.994 -8.223 14.939 1.00 67.06 100 VAL A C 1
ATOM 808 O O . VAL A 1 100 ? 18.697 -8.689 15.833 1.00 67.06 100 VAL A O 1
ATOM 811 N N .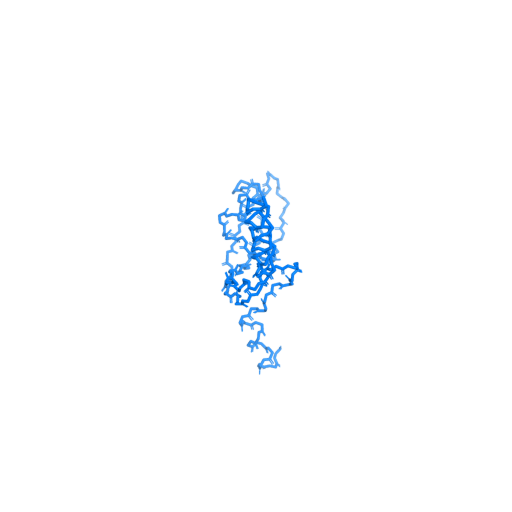 LYS A 1 101 ? 18.285 -8.408 13.648 1.00 64.56 101 LYS A N 1
ATOM 812 C CA . LYS A 1 101 ? 19.419 -9.217 13.182 1.00 64.56 101 LYS A CA 1
ATOM 813 C C . LYS A 1 101 ? 20.697 -8.417 12.907 1.00 64.56 101 LYS A C 1
ATOM 815 O O . LYS A 1 101 ? 21.696 -9.036 12.563 1.00 64.56 101 LYS A O 1
ATOM 820 N N . GLY A 1 102 ? 20.689 -7.093 13.084 1.00 53.72 102 GLY A N 1
ATOM 821 C CA . GLY A 1 102 ? 21.896 -6.262 12.995 1.00 53.72 102 GLY A CA 1
ATOM 822 C C . GLY A 1 102 ? 22.591 -6.273 11.627 1.00 53.72 102 GLY A C 1
ATOM 823 O O . GLY A 1 102 ? 23.814 -6.174 11.579 1.00 53.72 102 GLY A O 1
ATOM 824 N N . PHE A 1 103 ? 21.828 -6.418 10.538 1.00 49.94 103 PHE A N 1
ATOM 825 C CA . PHE A 1 103 ? 22.323 -6.313 9.156 1.00 49.94 103 PHE A CA 1
ATOM 826 C C . PHE A 1 103 ? 21.943 -4.981 8.513 1.00 49.94 103 PHE A C 1
ATOM 828 O O . PHE A 1 103 ? 20.847 -4.467 8.832 1.00 49.94 103 PHE A O 1
#

Mean predicted aligned error: 9.8 Å

Radius of gyration: 22.92 Å; Cα contacts (8 Å, |Δi|>4): 112; chains: 1; bounding box: 65×33×55 Å

pLDDT: mean 82.57, std 12.67, range [49.94, 96.75]

Secondary structure (DSSP, 8-state):
-HHHHHHHHHHHHHHHHHTTGGG----EEEEEEEEEE--SS------EEEEESS-HHHHHHHTT-TTTEEEEEEEEEEEPS---TTPPPPPPHHHHHHHHHT-

Sequence (103 aa):
MFLKNTAIGFILFNFLMILFIGRAQAEYRVYQYSVKYKKLYEVDTKPYLVTSTLDPVSYVAYHGGSQTMAIDLLRSWVCKGHTGQLKAHCPSPYEKAKEVKGF

Foldseek 3Di:
DVVVVVVVVVVVVVVVVVVPPPADKDKAKKWKKFKFFDDPDPDGDHTDIDIDRDDPQRVQVVVPHPNGIDIDTDDMDIDTGDPDDPDDDDDDPVVVVCVVVVD

Solvent-accessible surface area (backbone atoms only — not comparable to full-atom values): 6355 Å² total; per-residue (Å²): 113,72,72,58,57,54,51,51,50,51,52,52,52,55,56,56,58,64,74,60,67,84,72,68,71,40,76,45,54,39,34,32,32,41,40,33,68,48,66,98,58,97,68,87,59,74,67,44,79,48,76,41,69,53,53,76,68,55,44,35,56,74,66,68,26,77,75,41,32,49,75,44,83,75,50,71,49,77,37,80,39,71,86,59,88,86,59,76,79,70,82,51,75,65,59,57,51,35,65,76,65,76,111